Protein AF-A0AAD9UAR3-F1 (afdb_monomer)

Mean predicted aligned error: 9.15 Å

Sequence (117 aa):
MLPDSDKIPSSIKDVMKTMTTLGLEYEKIHACSNDCILYRNDYNGLSVCPTCKTSRWKVKNKSNKECIGVPAKILWYFPLIPRFKRMFQSSQTAKDLTWHVNGREDGKLRYPADSPS

Radius of gyration: 21.62 Å; Cα contacts (8 Å, |Δi|>4): 128; chains: 1; bounding box: 45×41×59 Å

Structure (mmCIF, N/CA/C/O backbone):
data_AF-A0AAD9UAR3-F1
#
_entry.id   AF-A0AAD9UAR3-F1
#
loop_
_atom_site.group_PDB
_atom_site.id
_atom_site.type_symbol
_atom_site.label_atom_id
_atom_site.label_alt_id
_atom_site.label_comp_id
_atom_site.label_asym_id
_atom_site.label_entity_id
_atom_site.label_seq_id
_atom_site.pdbx_PDB_ins_code
_atom_site.Cartn_x
_atom_site.Cartn_y
_atom_site.Cartn_z
_atom_site.occupancy
_atom_site.B_iso_or_equiv
_atom_site.auth_seq_id
_atom_site.auth_comp_id
_atom_site.auth_asym_id
_atom_site.auth_atom_id
_atom_site.pdbx_PDB_model_num
ATOM 1 N N . MET A 1 1 ? 28.630 9.273 3.790 1.00 50.28 1 MET A N 1
ATOM 2 C CA . MET A 1 1 ? 28.669 10.566 4.506 1.00 50.28 1 MET A CA 1
ATOM 3 C C . MET A 1 1 ? 27.248 11.093 4.588 1.00 50.28 1 MET A C 1
ATOM 5 O O . MET A 1 1 ? 26.532 10.978 3.599 1.00 50.28 1 MET A O 1
ATOM 9 N N . LEU A 1 2 ? 26.820 11.574 5.754 1.00 53.03 2 LEU A N 1
ATOM 10 C CA . LEU A 1 2 ? 25.549 12.296 5.884 1.00 53.03 2 LEU A CA 1
ATOM 11 C C . LEU A 1 2 ? 25.709 13.697 5.262 1.00 53.03 2 LEU A C 1
ATOM 13 O O . LEU A 1 2 ? 26.832 14.201 5.249 1.00 53.03 2 LEU A O 1
ATOM 17 N N . PRO A 1 3 ? 24.644 14.300 4.706 1.00 61.81 3 PRO A N 1
ATOM 18 C CA . PRO A 1 3 ? 24.729 15.643 4.137 1.00 61.81 3 PRO A CA 1
ATOM 19 C C . PRO A 1 3 ? 25.060 16.688 5.216 1.00 61.81 3 PRO A C 1
ATOM 21 O O . PRO A 1 3 ? 24.665 16.526 6.370 1.00 61.81 3 PRO A O 1
ATOM 24 N N . ASP A 1 4 ? 25.767 17.752 4.821 1.00 70.38 4 ASP A N 1
ATOM 25 C CA . ASP A 1 4 ? 26.101 18.895 5.687 1.00 70.38 4 ASP A CA 1
ATOM 26 C C . ASP A 1 4 ? 24.838 19.508 6.322 1.00 70.38 4 ASP A C 1
ATOM 28 O O . ASP A 1 4 ? 23.763 19.464 5.715 1.00 70.38 4 ASP A O 1
ATOM 32 N N . SER A 1 5 ? 24.957 20.112 7.515 1.00 63.12 5 SER A N 1
ATOM 33 C CA . SER A 1 5 ? 23.816 20.683 8.264 1.00 63.12 5 SER A CA 1
ATOM 34 C C . SER A 1 5 ? 22.962 21.638 7.433 1.00 63.12 5 SER A C 1
ATOM 36 O O . SER A 1 5 ? 21.742 21.653 7.571 1.00 63.12 5 SER A O 1
ATOM 38 N N . ASP A 1 6 ? 23.591 22.366 6.514 1.00 66.75 6 ASP A N 1
ATOM 39 C CA . ASP A 1 6 ? 22.958 23.399 5.690 1.00 66.75 6 ASP A CA 1
ATOM 40 C C . ASP A 1 6 ? 22.089 22.809 4.563 1.00 66.75 6 ASP A C 1
ATOM 42 O O . ASP A 1 6 ? 21.338 23.521 3.899 1.00 66.75 6 ASP A O 1
ATOM 46 N N . LYS A 1 7 ? 22.174 21.489 4.345 1.00 68.19 7 LYS A N 1
ATOM 47 C CA . LYS A 1 7 ? 21.391 20.724 3.360 1.00 68.19 7 LYS A CA 1
ATOM 48 C C . LYS 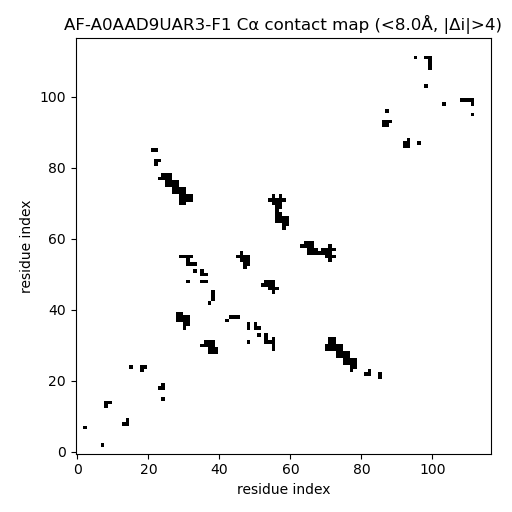A 1 7 ? 20.260 19.921 4.006 1.00 68.19 7 LYS A C 1
ATOM 50 O O . LYS A 1 7 ? 19.512 19.247 3.294 1.00 68.19 7 LYS A O 1
ATOM 55 N N . ILE A 1 8 ? 20.128 19.962 5.335 1.00 71.69 8 ILE A N 1
ATOM 56 C CA . ILE A 1 8 ? 19.036 19.296 6.044 1.00 71.69 8 ILE A CA 1
ATOM 57 C C . ILE A 1 8 ? 17.799 20.202 5.969 1.00 71.69 8 ILE A C 1
ATOM 59 O O . ILE A 1 8 ? 17.871 21.368 6.357 1.00 71.69 8 ILE A O 1
ATOM 63 N N . PRO A 1 9 ? 16.650 19.702 5.483 1.00 75.38 9 PRO A N 1
ATOM 64 C CA . PRO A 1 9 ? 15.440 20.506 5.429 1.00 75.38 9 PRO A CA 1
ATOM 65 C C . PRO A 1 9 ? 15.031 20.953 6.838 1.00 75.38 9 PRO A C 1
ATOM 67 O O . PRO A 1 9 ? 14.945 20.137 7.755 1.00 75.38 9 PRO A O 1
ATOM 70 N N . SER A 1 10 ? 14.749 22.244 7.005 1.00 80.69 10 SER A N 1
ATOM 71 C CA . SER A 1 10 ? 14.449 22.850 8.309 1.00 80.69 10 SER A CA 1
ATOM 72 C C . SER A 1 10 ? 13.038 22.543 8.822 1.00 80.69 10 SER A C 1
ATOM 74 O O . SER A 1 10 ? 12.740 22.783 9.992 1.00 80.69 10 SER A O 1
ATOM 76 N N . SER A 1 11 ? 12.158 21.995 7.976 1.00 86.44 11 SER A N 1
ATOM 77 C CA . SER A 1 11 ? 10.781 21.663 8.341 1.00 86.44 11 SER A CA 1
ATOM 78 C C . SER A 1 11 ? 10.339 20.285 7.842 1.00 86.44 11 SER A C 1
ATOM 80 O O . SER A 1 11 ? 10.772 19.805 6.795 1.00 86.44 11 SER A O 1
ATOM 82 N N . ILE A 1 12 ? 9.383 19.670 8.551 1.00 84.31 12 ILE A N 1
ATOM 83 C CA . ILE A 1 12 ? 8.747 18.404 8.138 1.00 84.31 12 ILE A CA 1
ATOM 84 C C . ILE A 1 12 ? 8.113 18.534 6.747 1.00 84.31 12 ILE A C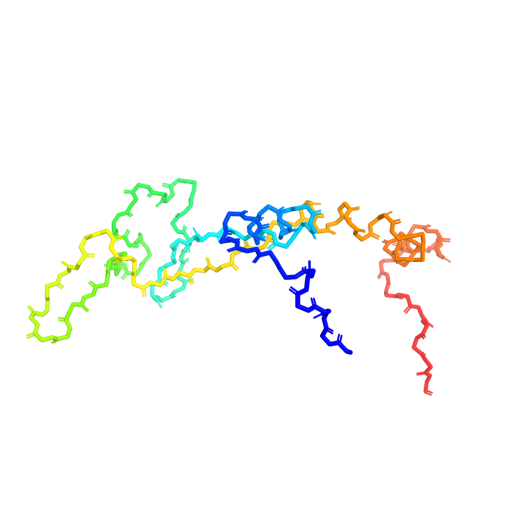 1
ATOM 86 O O . ILE A 1 12 ? 8.135 17.586 5.970 1.00 84.31 12 ILE A O 1
ATOM 90 N N . LYS A 1 13 ? 7.571 19.709 6.404 1.00 84.31 13 LYS A N 1
ATOM 91 C CA . LYS A 1 13 ? 6.992 19.952 5.076 1.00 84.31 13 LYS A CA 1
ATOM 92 C C . LYS A 1 13 ? 8.055 19.868 3.985 1.00 84.31 13 LYS A C 1
ATOM 94 O O . LYS A 1 13 ? 7.805 19.240 2.961 1.00 84.31 13 LYS A O 1
ATOM 99 N N . ASP A 1 14 ? 9.232 20.440 4.221 1.00 85.31 14 ASP A N 1
ATOM 100 C CA . ASP A 1 14 ? 10.336 20.388 3.264 1.00 85.31 14 ASP A CA 1
ATOM 101 C C . ASP A 1 14 ? 10.898 18.970 3.145 1.00 85.31 14 ASP A C 1
ATOM 103 O O . ASP A 1 14 ? 11.157 18.519 2.034 1.00 85.31 14 ASP A O 1
ATOM 107 N N . VAL A 1 15 ? 10.984 18.222 4.254 1.00 85.62 15 VAL A N 1
ATOM 108 C CA . VAL A 1 15 ? 11.3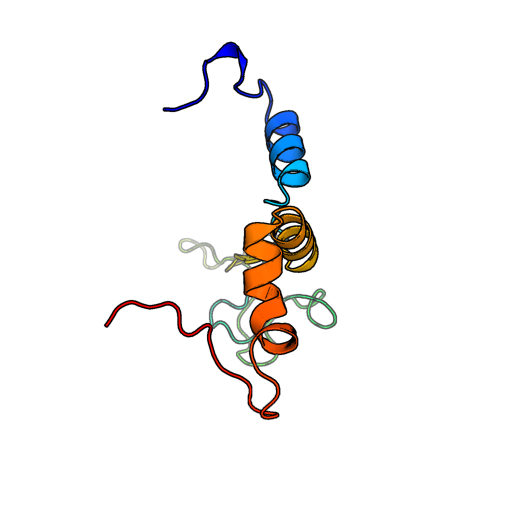24 16.787 4.232 1.00 85.62 15 VAL A CA 1
ATOM 109 C C . VAL A 1 15 ? 10.306 15.986 3.414 1.00 85.62 15 VAL A C 1
ATOM 111 O O . VAL A 1 15 ? 10.682 15.166 2.583 1.00 85.62 15 VAL A O 1
ATOM 114 N N . MET A 1 16 ? 9.005 16.209 3.608 1.00 82.38 16 MET A N 1
ATOM 115 C CA . MET A 1 16 ? 7.978 15.486 2.849 1.00 82.38 16 MET A CA 1
ATOM 116 C C . MET A 1 16 ? 8.019 15.864 1.366 1.00 82.38 16 MET A C 1
ATOM 118 O O . MET A 1 16 ? 7.925 14.990 0.510 1.00 82.38 16 MET A O 1
ATOM 122 N N . LYS A 1 17 ? 8.249 17.143 1.048 1.00 84.75 17 LYS A N 1
ATOM 123 C CA . LYS A 1 17 ? 8.416 17.613 -0.331 1.00 84.75 17 LYS A CA 1
ATOM 124 C C . LYS A 1 17 ? 9.631 16.972 -1.001 1.00 84.75 17 LYS A C 1
ATOM 126 O O . LYS A 1 17 ? 9.519 16.521 -2.137 1.00 84.75 17 LYS A O 1
ATOM 131 N N . THR A 1 18 ? 10.776 16.896 -0.320 1.00 84.31 18 THR A N 1
ATOM 132 C CA . THR A 1 18 ? 11.967 16.230 -0.867 1.00 84.31 18 THR A CA 1
ATOM 133 C C . THR A 1 18 ? 11.742 14.730 -1.034 1.00 84.31 18 THR A C 1
ATOM 135 O O . THR A 1 18 ? 12.094 14.194 -2.081 1.00 84.31 18 THR A O 1
ATOM 138 N N . MET A 1 19 ? 11.077 14.063 -0.086 1.00 82.94 19 MET A N 1
ATOM 139 C CA . MET A 1 19 ? 10.687 12.653 -0.215 1.00 82.94 19 MET A CA 1
ATOM 140 C C . MET A 1 19 ? 9.795 12.413 -1.437 1.00 82.94 19 MET A C 1
ATOM 142 O O . MET A 1 19 ? 10.063 11.494 -2.208 1.00 82.94 19 MET A O 1
ATOM 146 N N . THR A 1 20 ? 8.783 13.255 -1.666 1.00 81.06 20 THR A N 1
ATOM 147 C CA . THR A 1 20 ? 7.914 13.168 -2.849 1.00 81.06 20 THR A CA 1
ATOM 148 C C . THR A 1 20 ? 8.688 13.398 -4.146 1.00 81.06 20 THR A C 1
ATOM 150 O O . THR A 1 20 ? 8.546 12.607 -5.075 1.00 81.06 20 THR A O 1
ATOM 153 N N . THR A 1 21 ? 9.563 14.409 -4.215 1.00 80.00 21 THR A N 1
ATOM 154 C CA . THR A 1 21 ? 10.429 14.644 -5.391 1.00 80.00 21 THR A CA 1
ATOM 155 C C . THR A 1 21 ? 11.333 13.449 -5.671 1.00 80.00 21 THR A C 1
ATOM 157 O O . THR A 1 21 ? 11.527 13.054 -6.817 1.00 80.00 21 THR A O 1
ATOM 160 N N . LEU A 1 22 ? 11.854 12.833 -4.612 1.00 79.81 22 LEU A N 1
ATOM 161 C CA . LEU A 1 22 ? 12.632 11.611 -4.704 1.00 79.81 22 LEU A CA 1
ATOM 162 C C . LEU A 1 22 ? 11.754 10.382 -4.934 1.00 79.81 22 LEU A C 1
ATOM 164 O O . LEU A 1 22 ? 12.308 9.302 -4.942 1.00 79.81 22 LEU A O 1
ATOM 168 N N . GLY A 1 23 ? 10.429 10.480 -5.088 1.00 78.31 23 GLY A N 1
ATOM 169 C CA . GLY A 1 23 ? 9.502 9.353 -5.258 1.00 78.31 23 GLY A CA 1
ATOM 170 C C . GLY A 1 23 ? 9.455 8.379 -4.072 1.00 78.31 23 GLY A C 1
ATOM 171 O O . GLY A 1 23 ? 9.046 7.231 -4.237 1.00 78.31 23 GLY A O 1
ATOM 172 N N . LEU A 1 24 ? 9.954 8.784 -2.906 1.00 82.25 24 LEU A N 1
ATOM 173 C CA . LEU A 1 24 ? 9.958 8.033 -1.644 1.00 82.25 24 LEU A CA 1
ATOM 174 C C . LEU A 1 24 ? 8.677 8.282 -0.832 1.00 82.25 24 LEU A C 1
ATOM 176 O O . LEU A 1 24 ? 8.645 8.076 0.381 1.00 82.25 24 LEU A O 1
ATOM 180 N N . GLU A 1 25 ? 7.626 8.750 -1.501 1.00 85.88 25 GLU A N 1
ATOM 181 C CA . GLU A 1 25 ? 6.307 8.896 -0.908 1.00 85.88 25 GLU A CA 1
ATOM 182 C C . GLU A 1 25 ? 5.734 7.540 -0.488 1.00 85.88 25 GLU A C 1
ATOM 184 O O . GLU A 1 25 ? 6.038 6.491 -1.063 1.00 85.88 25 GLU A O 1
ATOM 189 N N . TYR A 1 26 ? 4.899 7.575 0.54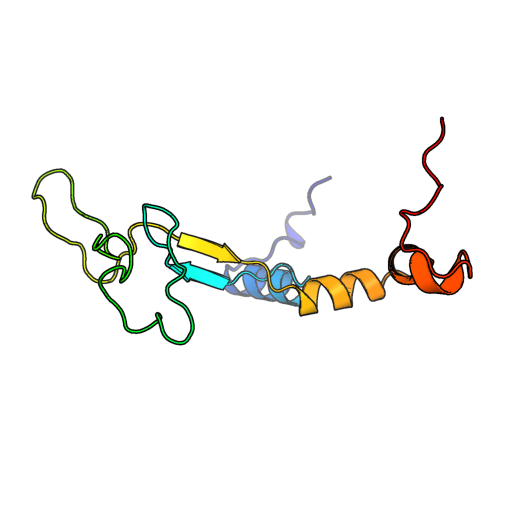4 1.00 88.69 26 TYR A N 1
ATOM 190 C CA . TYR A 1 26 ? 4.223 6.403 1.063 1.00 88.69 26 TYR A CA 1
ATOM 191 C C . TYR A 1 26 ? 2.776 6.742 1.412 1.00 88.69 26 TYR A C 1
ATOM 193 O O . TYR A 1 26 ? 2.456 7.828 1.896 1.00 88.69 26 TYR A O 1
ATOM 201 N N . GLU A 1 27 ? 1.901 5.771 1.206 1.00 91.12 27 GLU A N 1
ATOM 202 C CA . GLU A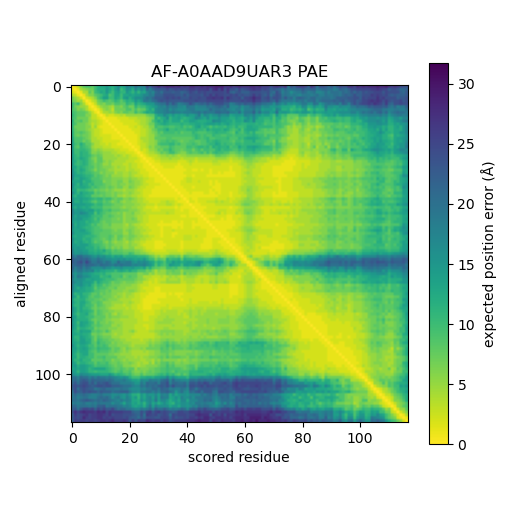 1 27 ? 0.500 5.799 1.589 1.00 91.12 27 GLU A CA 1
ATOM 203 C C . GLU A 1 27 ? 0.314 4.942 2.842 1.00 91.12 27 GLU A C 1
ATOM 205 O O . GLU A 1 27 ? 0.783 3.804 2.920 1.00 91.12 27 GLU A O 1
ATOM 210 N N . LYS A 1 28 ? -0.397 5.469 3.840 1.00 94.06 28 LYS A N 1
ATOM 211 C CA . LYS A 1 28 ? -0.805 4.685 5.009 1.00 94.06 28 LYS A CA 1
ATOM 212 C C . LYS A 1 28 ? -2.154 4.047 4.718 1.00 94.06 28 LYS A C 1
ATOM 214 O O . LYS A 1 28 ? -3.146 4.750 4.555 1.00 94.06 28 LYS A O 1
ATOM 219 N N . ILE A 1 29 ? -2.197 2.723 4.694 1.00 96.31 29 ILE A N 1
ATOM 220 C CA . ILE A 1 29 ? -3.415 1.949 4.452 1.00 96.31 29 ILE A CA 1
ATOM 221 C C . ILE A 1 29 ? -3.744 1.184 5.730 1.00 96.31 29 ILE A C 1
ATOM 223 O O . ILE A 1 29 ? -2.880 0.521 6.300 1.00 96.31 29 ILE A O 1
ATOM 227 N N . HIS A 1 30 ? -4.982 1.267 6.216 1.00 97.56 30 HIS A N 1
ATOM 228 C CA . HIS A 1 30 ? -5.372 0.477 7.386 1.00 97.56 30 HIS A CA 1
ATOM 229 C C . HIS A 1 30 ? -5.462 -0.997 6.973 1.00 97.56 30 HIS A C 1
ATOM 231 O O . HIS A 1 30 ? -5.994 -1.316 5.910 1.00 97.56 30 HIS A O 1
ATOM 237 N N . ALA A 1 31 ? -4.982 -1.895 7.824 1.00 97.88 31 ALA A N 1
ATOM 238 C CA . ALA A 1 31 ? -5.028 -3.333 7.598 1.00 97.88 31 ALA A CA 1
ATOM 239 C C . ALA A 1 31 ? -5.840 -4.016 8.699 1.00 97.88 31 ALA A C 1
ATOM 241 O O . ALA A 1 31 ? -5.941 -3.521 9.824 1.00 97.88 31 ALA A O 1
ATOM 242 N N . CYS A 1 32 ? -6.431 -5.161 8.373 1.00 97.00 32 CYS A N 1
ATOM 243 C CA . CYS A 1 32 ? -6.963 -6.054 9.391 1.00 97.00 32 CYS A CA 1
ATOM 244 C C . CYS A 1 32 ? -5.819 -6.555 10.289 1.00 97.00 32 CYS A C 1
ATOM 246 O O . CYS A 1 32 ? -4.743 -6.874 9.792 1.00 97.00 32 CYS A O 1
ATOM 248 N N . SER A 1 33 ? -6.053 -6.680 11.597 1.00 95.88 33 SER A N 1
ATOM 249 C CA . SER A 1 33 ? -5.061 -7.236 12.530 1.00 95.88 33 SER A CA 1
ATOM 250 C C . SER A 1 33 ? 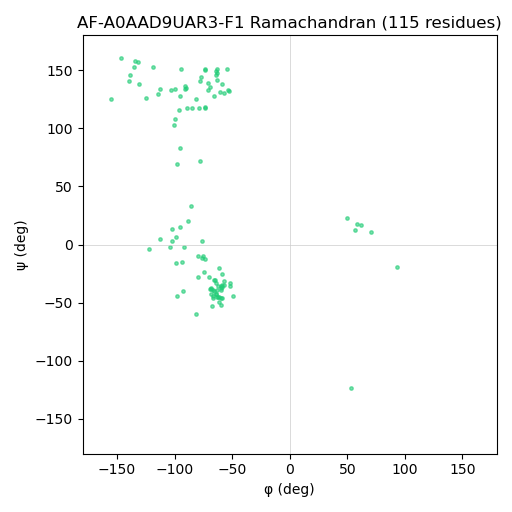-4.606 -8.651 12.152 1.00 95.88 33 SER A C 1
ATOM 252 O O . SER A 1 33 ? -3.444 -8.980 12.363 1.00 95.88 33 SER A O 1
ATOM 254 N N . ASN A 1 34 ? -5.502 -9.437 11.542 1.00 96.31 34 ASN A N 1
ATOM 255 C CA . ASN A 1 34 ? -5.245 -10.800 11.058 1.00 96.31 34 ASN A CA 1
ATOM 256 C C . ASN A 1 34 ? -4.866 -10.843 9.564 1.00 96.31 34 ASN A C 1
ATOM 258 O O . ASN A 1 34 ? -4.983 -11.890 8.938 1.00 96.31 34 ASN A O 1
ATOM 262 N N . ASP A 1 35 ? -4.505 -9.704 8.964 1.00 96.19 35 ASP A N 1
ATOM 263 C CA . ASP A 1 35 ? -4.039 -9.588 7.572 1.00 96.19 35 ASP A CA 1
ATOM 264 C C . ASP A 1 35 ? -5.010 -10.085 6.485 1.00 96.19 35 ASP A C 1
ATOM 266 O O . ASP A 1 35 ? -4.621 -10.278 5.339 1.00 96.19 35 ASP A O 1
ATOM 270 N N . CYS A 1 36 ? -6.301 -10.235 6.801 1.00 96.88 36 CYS A N 1
ATOM 271 C CA . CYS A 1 36 ? -7.285 -10.732 5.835 1.00 96.88 36 CYS A CA 1
ATOM 272 C C . CYS A 1 36 ? -7.560 -9.752 4.686 1.00 96.88 36 CYS A C 1
ATOM 274 O O . CYS A 1 36 ? -7.801 -10.174 3.560 1.00 96.88 36 CYS A O 1
ATOM 276 N N . ILE A 1 37 ? -7.595 -8.448 4.986 1.00 96.81 37 ILE A N 1
ATOM 277 C CA . ILE A 1 37 ? -7.899 -7.387 4.020 1.00 96.81 37 ILE A CA 1
ATOM 278 C C . ILE A 1 37 ? -7.118 -6.107 4.327 1.00 96.81 37 ILE A C 1
ATOM 280 O O . ILE A 1 37 ? -6.722 -5.846 5.470 1.00 96.81 37 ILE A O 1
ATOM 284 N N . LEU A 1 38 ? -7.007 -5.262 3.304 1.00 97.50 38 LEU A N 1
ATOM 285 C CA . LEU A 1 38 ? -6.686 -3.846 3.433 1.00 97.50 38 LEU A CA 1
ATOM 286 C C . LEU A 1 38 ? -7.981 -3.033 3.344 1.00 97.50 38 LEU A C 1
ATOM 288 O O . LEU A 1 38 ? -8.793 -3.255 2.447 1.00 97.50 38 LEU A O 1
ATOM 292 N N . TYR A 1 39 ? -8.167 -2.068 4.242 1.00 97.00 39 TYR A N 1
ATOM 293 C CA . TYR A 1 39 ? -9.306 -1.146 4.212 1.00 97.00 39 TYR A CA 1
ATOM 294 C C . TYR A 1 39 ? -9.064 -0.060 3.154 1.00 97.00 39 TYR A C 1
ATOM 296 O O . TYR A 1 39 ? -8.757 1.090 3.469 1.00 97.00 39 TYR A O 1
ATOM 304 N N . ARG A 1 40 ? -9.154 -0.463 1.887 1.00 95.94 40 ARG A N 1
ATOM 305 C CA . ARG A 1 40 ? -8.995 0.358 0.680 1.00 95.94 40 ARG A CA 1
ATOM 306 C C . ARG A 1 40 ? -10.133 0.030 -0.295 1.00 95.94 40 ARG A C 1
ATOM 308 O O . ARG A 1 40 ? -10.699 -1.058 -0.215 1.00 95.94 40 ARG A O 1
ATOM 315 N N . ASN A 1 41 ? -10.440 0.950 -1.214 1.00 95.12 41 ASN A N 1
ATOM 316 C CA . ASN A 1 41 ? -11.494 0.805 -2.227 1.00 95.12 41 ASN A CA 1
ATOM 317 C C . ASN A 1 41 ? -12.834 0.435 -1.564 1.00 95.12 41 ASN A C 1
ATOM 319 O O . ASN A 1 41 ? -13.256 1.130 -0.638 1.00 95.12 41 ASN A O 1
ATOM 323 N N . ASP A 1 42 ? -13.446 -0.677 -1.966 1.00 95.88 42 ASP A N 1
ATOM 324 C CA . ASP A 1 42 ? -14.745 -1.153 -1.475 1.00 95.88 42 ASP A CA 1
ATOM 325 C C . ASP A 1 42 ? -14.768 -1.399 0.043 1.00 95.88 42 ASP A C 1
ATOM 327 O O . ASP A 1 42 ? -15.807 -1.281 0.689 1.00 95.88 42 ASP A O 1
ATOM 331 N N . TYR A 1 43 ? -13.609 -1.671 0.651 1.00 96.38 43 TYR A N 1
ATOM 332 C CA . TYR A 1 43 ? -13.491 -1.904 2.091 1.00 96.38 43 TYR A CA 1
ATOM 333 C C . TYR A 1 43 ? -13.181 -0.636 2.901 1.00 96.38 43 TYR A C 1
ATOM 335 O O . TYR A 1 43 ? -13.094 -0.705 4.126 1.00 96.38 43 TYR A O 1
ATOM 343 N N . ASN A 1 44 ? -13.009 0.530 2.266 1.00 94.94 44 ASN A N 1
ATOM 344 C CA . ASN A 1 44 ? -12.582 1.756 2.952 1.00 94.94 44 ASN A CA 1
ATOM 345 C C . ASN A 1 44 ? -13.584 2.231 4.022 1.00 94.94 44 ASN A C 1
ATOM 347 O O . ASN A 1 44 ? -13.177 2.728 5.072 1.00 94.94 44 ASN A O 1
ATOM 351 N N . GLY A 1 45 ? -14.886 2.05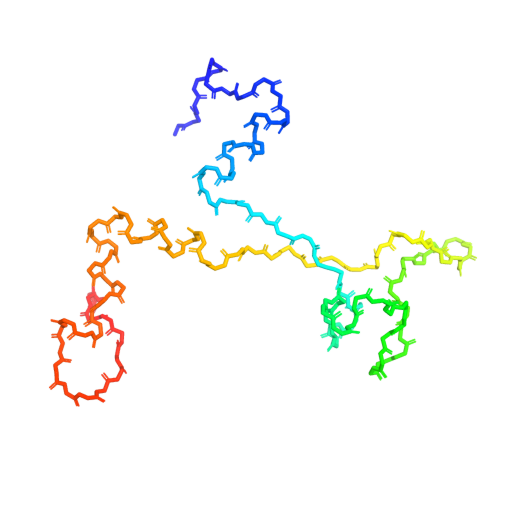2 3.783 1.00 95.06 45 GLY A N 1
ATOM 352 C CA . GLY A 1 45 ? -15.944 2.455 4.717 1.00 95.06 45 GLY A CA 1
ATOM 353 C C . GLY A 1 45 ? -16.174 1.482 5.877 1.00 95.06 45 GLY A C 1
ATOM 354 O O . GLY A 1 45 ? -16.899 1.809 6.813 1.00 95.06 45 GLY A O 1
ATOM 355 N N . LEU A 1 46 ? -15.568 0.292 5.846 1.00 96.81 46 LEU A N 1
ATOM 356 C CA . LEU A 1 46 ? -15.831 -0.727 6.853 1.00 96.81 46 LEU A CA 1
ATOM 357 C C . LEU A 1 46 ? -15.089 -0.437 8.160 1.00 96.81 46 LEU A C 1
ATOM 359 O O . LEU A 1 46 ? -13.926 -0.021 8.178 1.00 96.81 46 LEU A O 1
ATOM 363 N N . SER A 1 47 ? -15.775 -0.705 9.267 1.00 95.75 47 SER A N 1
ATOM 364 C CA . SER A 1 47 ? -15.224 -0.708 10.625 1.00 95.75 47 SER A CA 1
ATOM 365 C C . SER A 1 47 ? -14.879 -2.114 11.118 1.00 95.75 47 SER A C 1
ATOM 367 O O . SER A 1 47 ? -14.132 -2.249 12.082 1.00 95.75 47 SER A O 1
ATOM 369 N N . VAL A 1 48 ? -15.391 -3.155 10.458 1.00 96.88 48 VAL A N 1
ATOM 370 C CA . VAL A 1 48 ? -15.212 -4.562 10.833 1.00 96.88 48 VAL A CA 1
ATOM 371 C C . VAL A 1 48 ? -14.786 -5.359 9.606 1.00 96.88 48 VAL A C 1
ATOM 373 O O . VAL A 1 48 ? -15.313 -5.163 8.510 1.00 96.88 48 VAL A O 1
ATOM 376 N N . CYS A 1 49 ? -13.834 -6.272 9.786 1.00 97.38 49 CYS A N 1
ATOM 377 C CA . CYS A 1 49 ? -13.366 -7.132 8.710 1.00 97.38 49 CYS A CA 1
ATOM 378 C C . CYS A 1 49 ? -14.485 -8.092 8.254 1.00 97.38 49 CYS A C 1
ATOM 380 O O . CYS A 1 49 ? -15.030 -8.825 9.084 1.00 97.38 49 CYS A O 1
ATOM 382 N N . PRO A 1 50 ? -14.803 -8.164 6.949 1.00 97.31 50 PRO A N 1
ATOM 383 C CA . PRO A 1 50 ? -15.838 -9.061 6.444 1.00 97.31 50 PRO A CA 1
ATOM 384 C C . PRO A 1 50 ? -15.477 -10.542 6.637 1.00 97.31 50 PRO A C 1
ATOM 386 O O . PRO A 1 50 ? -16.382 -11.344 6.871 1.00 97.31 50 PRO A O 1
ATOM 389 N N . THR A 1 51 ? -14.181 -10.878 6.616 1.00 97.12 51 THR A N 1
ATOM 390 C CA . THR A 1 51 ? -13.651 -12.248 6.710 1.00 97.12 51 THR A CA 1
ATOM 391 C C . THR A 1 51 ? -13.574 -12.754 8.150 1.00 97.12 51 THR A C 1
ATOM 393 O O . THR A 1 51 ? -14.219 -13.738 8.488 1.00 97.12 51 THR A O 1
ATOM 396 N N . CYS A 1 52 ? -12.814 -12.083 9.025 1.00 97.12 52 CYS A N 1
ATOM 397 C CA . CYS A 1 52 ? -12.551 -12.562 10.390 1.00 97.12 52 CYS A CA 1
ATOM 398 C C . CYS A 1 52 ? -13.372 -11.855 11.479 1.00 97.12 52 CYS A C 1
ATOM 400 O O . CYS A 1 52 ? -13.142 -12.086 12.664 1.00 97.12 52 CYS A O 1
ATOM 402 N N . LYS A 1 53 ? -14.272 -10.938 11.097 1.00 96.56 53 LYS A N 1
ATOM 403 C CA . LYS A 1 53 ? -15.136 -10.153 12.003 1.00 96.56 53 LYS A CA 1
ATOM 404 C C . LYS A 1 53 ? -14.397 -9.334 13.069 1.00 96.56 53 LYS A C 1
ATOM 406 O O . LYS A 1 53 ? -15.016 -8.804 13.984 1.00 96.56 53 LYS A O 1
ATOM 411 N N . THR A 1 54 ? -13.080 -9.183 12.942 1.00 95.88 54 THR A N 1
ATOM 412 C CA . THR A 1 54 ? -12.277 -8.366 13.855 1.00 95.88 54 THR A CA 1
ATOM 413 C C . THR A 1 54 ? -12.455 -6.883 13.537 1.00 95.88 54 THR A C 1
ATOM 415 O O . THR A 1 54 ? -12.575 -6.500 12.369 1.00 95.88 54 THR A O 1
ATOM 418 N N . SER A 1 55 ? -12.448 -6.050 14.576 1.00 95.44 55 SER A N 1
ATOM 419 C CA . SER A 1 55 ? -12.526 -4.595 14.453 1.00 95.44 55 SER A CA 1
ATOM 420 C C . SER A 1 55 ? -11.327 -4.007 13.704 1.00 95.44 55 SER A C 1
ATOM 422 O O . SER A 1 55 ? -10.198 -4.496 13.789 1.00 95.44 55 SER A O 1
ATOM 424 N N . ARG A 1 56 ? -11.573 -2.921 12.971 1.00 97.25 56 ARG A N 1
ATOM 425 C CA . ARG A 1 56 ? -10.549 -2.066 12.357 1.00 97.25 56 ARG A CA 1
ATOM 426 C C . ARG A 1 56 ? -9.776 -1.268 13.401 1.00 97.25 56 ARG A C 1
ATOM 428 O O . ARG A 1 56 ? -8.637 -0.877 13.140 1.00 97.25 56 ARG A O 1
ATOM 435 N N . TRP A 1 57 ? -10.399 -0.972 14.537 1.00 97.19 57 TRP A N 1
ATOM 436 C CA . TRP A 1 57 ? -9.909 0.002 15.504 1.00 97.19 57 TRP A CA 1
ATOM 437 C C . TRP A 1 57 ? -9.083 -0.643 16.612 1.00 97.19 57 TRP A C 1
ATOM 439 O O . TRP A 1 57 ? -9.281 -1.796 16.991 1.00 97.19 57 TRP A O 1
ATOM 449 N N . LYS A 1 58 ? -8.135 0.119 17.157 1.00 95.06 58 LYS A N 1
ATOM 450 C CA . LYS A 1 58 ? -7.288 -0.319 18.264 1.00 95.06 58 LYS A CA 1
ATOM 451 C C . LYS A 1 58 ? -8.099 -0.393 19.557 1.00 95.06 58 LYS A C 1
ATOM 453 O O . LYS A 1 58 ? -8.765 0.570 19.933 1.00 95.06 58 LYS A O 1
ATOM 458 N N . VAL A 1 59 ? -7.967 -1.495 20.289 1.00 92.75 59 VAL A N 1
ATOM 459 C CA . VAL A 1 59 ? -8.571 -1.669 21.617 1.00 92.75 59 VAL A CA 1
ATOM 460 C C . VAL A 1 59 ? -7.589 -1.214 22.702 1.00 92.75 59 VAL A C 1
ATOM 462 O O . VAL A 1 59 ? -6.395 -1.508 22.644 1.00 92.75 59 VAL A O 1
ATOM 465 N N . LYS A 1 60 ? -8.068 -0.470 23.706 1.00 90.25 60 LYS A N 1
ATOM 466 C CA . LYS A 1 60 ? -7.275 -0.115 24.896 1.00 90.25 60 LYS A CA 1
ATOM 467 C C . LYS A 1 60 ? -7.228 -1.288 25.875 1.00 90.25 60 LYS A C 1
ATOM 469 O O . LYS A 1 60 ? -8.245 -1.611 26.481 1.00 90.25 60 LYS A O 1
ATOM 474 N N . ASN A 1 61 ? -6.032 -1.822 26.132 1.00 81.56 61 ASN A N 1
ATOM 475 C CA . ASN A 1 61 ? -5.815 -2.979 27.017 1.00 81.56 61 ASN A CA 1
ATOM 476 C C . ASN A 1 61 ? -6.449 -2.848 28.416 1.00 81.56 61 ASN A C 1
ATOM 478 O O . ASN A 1 61 ? -6.912 -3.835 28.965 1.00 81.56 61 ASN A O 1
ATOM 482 N N . LYS A 1 62 ? -6.483 -1.642 29.004 1.00 83.25 62 LYS A N 1
ATOM 483 C CA . LYS A 1 62 ? -6.992 -1.439 30.375 1.00 83.25 62 LYS A CA 1
ATOM 484 C C . LYS A 1 62 ? -8.518 -1.392 30.484 1.00 83.25 62 LYS A C 1
ATOM 486 O O . LYS A 1 62 ? -9.050 -1.660 31.550 1.00 83.25 62 LYS A O 1
ATOM 491 N N . SER A 1 63 ? -9.212 -0.977 29.427 1.00 83.38 63 SER A N 1
ATOM 492 C CA . SER A 1 63 ? -10.656 -0.698 29.473 1.00 83.38 63 SER A CA 1
ATOM 493 C C . SER A 1 63 ? -11.469 -1.516 28.477 1.00 83.38 63 SER A C 1
ATOM 495 O O . SER A 1 63 ? -12.687 -1.375 28.447 1.00 83.38 63 SER A O 1
ATOM 497 N N . ASN A 1 64 ? -10.805 -2.313 27.636 1.00 84.75 64 ASN A N 1
ATOM 498 C CA . ASN A 1 64 ? -11.387 -3.038 26.507 1.00 84.75 64 ASN A CA 1
ATOM 499 C C . ASN A 1 64 ? -12.254 -2.156 25.582 1.00 84.75 64 ASN A C 1
ATOM 501 O O . ASN A 1 64 ? -13.135 -2.642 24.881 1.00 84.75 64 ASN A O 1
ATOM 505 N N . LYS A 1 65 ? -12.016 -0.834 25.591 1.00 90.12 65 LYS A N 1
ATOM 506 C CA . LYS A 1 65 ? -12.736 0.141 24.765 1.00 90.12 65 LYS A CA 1
ATOM 507 C C . LYS A 1 65 ? -12.011 0.341 23.443 1.00 90.12 65 LYS A C 1
ATOM 509 O O . LYS A 1 65 ? -10.794 0.560 23.427 1.00 90.12 65 LYS A O 1
ATOM 514 N N . GLU A 1 66 ? -12.768 0.332 22.353 1.00 90.88 66 GLU A N 1
ATOM 515 C CA . GLU A 1 66 ? -12.260 0.686 21.032 1.00 90.88 66 GLU A CA 1
ATOM 516 C C . GLU A 1 66 ? -11.930 2.179 20.948 1.00 90.88 66 GLU A C 1
ATOM 518 O O . GLU A 1 66 ? -12.690 3.043 21.386 1.00 90.88 66 GLU A O 1
ATOM 523 N N . CYS A 1 67 ? -10.777 2.486 20.364 1.00 92.12 67 CYS A N 1
ATOM 524 C CA . CYS A 1 67 ? -10.383 3.838 20.001 1.00 92.12 67 CYS A CA 1
ATOM 525 C C . CYS A 1 67 ? -10.754 4.073 18.541 1.00 92.12 67 CYS A C 1
ATOM 527 O O . CYS A 1 67 ? -9.917 3.914 17.650 1.00 92.12 67 CYS A O 1
ATOM 529 N N . ILE A 1 68 ? -12.017 4.431 18.307 1.00 92.69 68 ILE A N 1
ATOM 530 C CA . ILE A 1 68 ? -12.513 4.771 16.970 1.00 92.69 68 ILE A CA 1
ATOM 531 C C . ILE A 1 68 ? -11.615 5.861 16.368 1.00 92.69 68 ILE A C 1
ATOM 533 O O . ILE A 1 68 ? -11.260 6.831 17.036 1.00 92.69 68 ILE A O 1
ATOM 537 N N . GLY A 1 69 ? -11.206 5.669 15.115 1.00 92.38 69 GLY A N 1
ATOM 538 C CA . GLY A 1 69 ? -10.277 6.553 14.410 1.00 92.38 69 GLY A CA 1
ATOM 539 C C . GLY A 1 69 ? -8.807 6.137 14.511 1.00 92.38 69 GLY A C 1
ATOM 540 O O . GLY A 1 69 ? -8.021 6.506 13.643 1.00 92.38 69 GLY A O 1
ATOM 541 N N . VAL A 1 70 ? -8.423 5.313 15.494 1.00 94.56 70 VAL A N 1
ATOM 542 C CA . VAL A 1 70 ? -7.062 4.764 15.590 1.00 94.56 70 VAL A CA 1
ATOM 543 C C . VAL A 1 70 ? -7.062 3.340 15.036 1.00 94.56 70 VAL A C 1
ATOM 545 O O . VAL A 1 70 ? -7.609 2.448 15.686 1.00 94.56 70 VAL A O 1
ATOM 548 N N . PRO A 1 71 ? -6.480 3.080 13.854 1.00 95.88 71 PRO A N 1
ATOM 549 C CA . PRO A 1 71 ? -6.442 1.732 13.297 1.00 95.88 71 PRO A CA 1
ATOM 550 C C . PRO A 1 71 ? -5.622 0.781 14.173 1.00 95.88 71 PRO A C 1
ATOM 552 O O . PRO A 1 71 ? -4.610 1.167 14.761 1.00 95.88 71 PRO A O 1
ATOM 555 N N . ALA A 1 72 ? -6.039 -0.482 14.225 1.00 95.75 72 ALA A N 1
ATOM 556 C CA . ALA A 1 72 ? -5.310 -1.537 14.919 1.00 95.75 72 ALA A CA 1
ATOM 557 C C . ALA A 1 72 ? -3.985 -1.882 14.214 1.00 95.75 72 ALA A C 1
ATOM 559 O O . ALA A 1 72 ? -2.979 -2.115 14.882 1.00 95.75 72 ALA A O 1
ATOM 560 N N . LYS A 1 73 ? -3.974 -1.860 12.873 1.00 96.75 73 LYS A N 1
ATOM 561 C CA . LYS A 1 73 ? -2.797 -2.129 12.037 1.00 96.75 73 LYS A CA 1
ATOM 562 C C . LYS A 1 73 ? -2.744 -1.169 10.845 1.00 96.75 73 LYS A C 1
ATOM 564 O O . LYS A 1 73 ? -3.773 -0.853 10.246 1.00 96.75 73 LYS A O 1
ATOM 569 N N . ILE A 1 74 ? -1.543 -0.703 10.503 1.00 97.12 74 ILE A N 1
ATOM 570 C CA . ILE A 1 74 ? -1.282 0.180 9.357 1.00 97.12 74 ILE A CA 1
ATOM 571 C C . ILE A 1 74 ? -0.214 -0.470 8.475 1.00 97.12 74 ILE A C 1
ATOM 573 O O . ILE A 1 74 ? 0.877 -0.770 8.953 1.00 97.12 74 ILE A O 1
ATOM 577 N N . LEU A 1 75 ? -0.515 -0.630 7.190 1.00 96.06 75 LEU A N 1
ATOM 578 C CA . LEU A 1 75 ? 0.441 -0.935 6.131 1.00 96.06 75 LEU A CA 1
ATOM 579 C C . LEU A 1 75 ? 0.975 0.372 5.534 1.00 96.06 75 LEU A C 1
ATOM 581 O O . LEU A 1 75 ? 0.207 1.286 5.236 1.00 96.06 75 LEU A O 1
ATOM 585 N N . TRP A 1 76 ? 2.288 0.446 5.338 1.00 94.38 76 TRP A N 1
ATOM 586 C CA . TRP A 1 76 ? 2.950 1.565 4.674 1.00 94.38 76 TRP A CA 1
ATOM 587 C C . TRP A 1 76 ? 3.242 1.136 3.237 1.00 94.38 76 TRP A C 1
ATOM 589 O O . TRP A 1 76 ? 4.132 0.324 2.992 1.00 94.38 76 TRP A O 1
ATOM 599 N N . TYR A 1 77 ? 2.435 1.617 2.299 1.00 92.62 77 TYR A N 1
ATOM 600 C CA . TYR A 1 77 ? 2.522 1.262 0.889 1.00 92.62 77 TYR A CA 1
ATOM 601 C C . TYR A 1 77 ? 3.353 2.294 0.133 1.00 92.62 77 TYR A C 1
ATOM 603 O O . TYR A 1 77 ? 3.069 3.483 0.201 1.00 92.62 77 TYR A O 1
ATOM 611 N N . PHE A 1 78 ? 4.355 1.845 -0.617 1.00 89.62 78 PHE A N 1
ATOM 612 C CA . PHE A 1 78 ? 5.138 2.703 -1.504 1.00 89.62 78 PHE A CA 1
ATOM 613 C C . PHE A 1 78 ? 4.570 2.598 -2.923 1.00 89.62 78 PHE A C 1
ATOM 615 O O . PHE A 1 78 ? 4.636 1.507 -3.503 1.00 89.62 78 PHE A O 1
ATOM 622 N N . PRO A 1 79 ? 4.021 3.682 -3.503 1.00 88.31 79 PRO A N 1
ATOM 623 C CA . PRO A 1 79 ? 3.455 3.642 -4.842 1.00 88.31 79 PRO A CA 1
ATOM 624 C C . PRO A 1 79 ? 4.469 3.163 -5.885 1.00 88.31 79 PRO A C 1
ATOM 626 O O . PRO A 1 79 ? 5.594 3.658 -5.984 1.00 88.31 79 PRO A O 1
ATOM 629 N N . LEU A 1 80 ? 4.055 2.189 -6.696 1.00 89.50 80 LEU A N 1
ATOM 630 C CA . LEU A 1 80 ?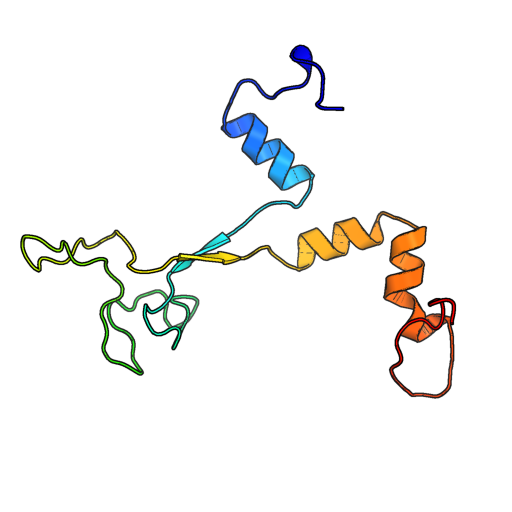 4.926 1.574 -7.697 1.00 89.50 80 LEU A CA 1
ATOM 631 C C . LEU A 1 80 ? 5.289 2.539 -8.831 1.00 89.50 80 LEU A C 1
ATOM 633 O O . LEU A 1 80 ? 6.443 2.593 -9.245 1.00 89.50 80 LEU A O 1
ATOM 637 N N . ILE A 1 81 ? 4.323 3.317 -9.327 1.00 88.81 81 ILE A N 1
ATOM 638 C CA . ILE A 1 81 ? 4.503 4.157 -10.522 1.00 88.81 81 ILE A CA 1
ATOM 639 C C . ILE A 1 81 ? 5.632 5.194 -10.349 1.00 88.81 81 ILE A C 1
ATOM 641 O O . ILE A 1 81 ? 6.525 5.223 -11.199 1.00 88.81 81 ILE A O 1
ATOM 645 N N . PRO A 1 82 ? 5.669 6.023 -9.284 1.00 88.50 82 PRO A N 1
ATOM 646 C CA . PRO A 1 82 ? 6.773 6.963 -9.056 1.00 88.50 82 PRO A CA 1
ATOM 647 C C . PRO A 1 82 ? 8.128 6.266 -8.934 1.00 88.50 82 PRO A C 1
ATOM 649 O O . PRO A 1 82 ? 9.145 6.769 -9.414 1.00 88.50 82 PRO A O 1
ATOM 652 N N . ARG A 1 83 ? 8.149 5.083 -8.313 1.00 86.50 83 ARG A N 1
ATOM 653 C CA . ARG A 1 83 ? 9.364 4.285 -8.157 1.00 86.50 83 ARG A CA 1
ATOM 654 C C . ARG A 1 83 ? 9.878 3.779 -9.503 1.00 86.50 83 ARG A C 1
ATOM 656 O O . ARG A 1 83 ? 11.063 3.943 -9.778 1.00 86.50 83 ARG A O 1
ATOM 663 N N . PHE A 1 84 ? 9.001 3.251 -10.355 1.00 87.75 84 PHE A N 1
ATOM 664 C CA . PHE A 1 84 ? 9.365 2.851 -11.713 1.00 87.75 84 PHE A CA 1
ATOM 665 C C . PHE A 1 84 ? 9.850 4.041 -12.535 1.00 87.75 84 PHE A C 1
ATOM 667 O O . PHE A 1 84 ? 10.942 3.967 -13.087 1.00 87.75 84 PHE A O 1
ATOM 674 N N . LYS A 1 85 ? 9.117 5.166 -12.549 1.00 88.75 85 LYS A N 1
ATOM 675 C CA . LYS A 1 85 ? 9.547 6.389 -13.254 1.00 88.75 85 LYS A CA 1
ATOM 676 C C . LYS A 1 85 ? 10.984 6.775 -12.901 1.00 88.75 85 LYS A C 1
ATOM 678 O O . LYS A 1 85 ? 11.768 7.059 -13.796 1.00 88.75 85 LYS A O 1
ATOM 683 N N . ARG A 1 86 ? 11.346 6.720 -11.617 1.00 87.50 86 ARG A N 1
ATOM 684 C CA . ARG A 1 86 ? 12.713 6.991 -11.154 1.00 87.50 86 ARG A CA 1
ATOM 685 C C . ARG A 1 86 ? 13.726 5.952 -11.625 1.00 87.50 86 ARG A C 1
ATOM 687 O O . ARG A 1 86 ? 14.809 6.321 -12.056 1.00 87.50 86 ARG A O 1
ATOM 694 N N . MET A 1 87 ? 13.397 4.663 -11.548 1.00 88.94 87 MET A N 1
ATOM 695 C CA . MET A 1 87 ? 14.298 3.615 -12.038 1.00 88.94 87 MET A CA 1
ATOM 696 C C . MET A 1 87 ? 14.588 3.783 -13.537 1.00 88.94 87 MET A C 1
ATOM 698 O O . MET A 1 87 ? 15.729 3.621 -13.953 1.00 88.94 87 MET A O 1
ATOM 702 N N . PHE A 1 88 ? 13.591 4.198 -14.324 1.00 90.50 88 PHE A N 1
ATOM 703 C CA . PHE A 1 88 ? 13.746 4.485 -15.753 1.00 90.50 88 PHE A CA 1
ATOM 704 C C . PHE A 1 88 ? 14.506 5.788 -16.067 1.00 90.50 88 PHE A C 1
ATOM 706 O O . PHE A 1 88 ? 14.914 5.976 -17.209 1.00 90.50 88 PHE A O 1
ATOM 713 N N . GLN A 1 89 ? 14.739 6.679 -15.094 1.00 90.00 89 GLN A N 1
ATOM 714 C CA . GLN A 1 89 ? 15.590 7.867 -15.292 1.00 90.00 89 GLN A CA 1
ATOM 715 C C . GLN A 1 89 ? 17.085 7.521 -15.337 1.00 90.00 89 GLN A C 1
ATOM 717 O O . GLN A 1 89 ? 17.873 8.272 -15.908 1.00 90.00 89 GLN A O 1
ATOM 722 N N . SER A 1 90 ? 17.489 6.396 -14.743 1.00 90.62 90 SER A N 1
ATOM 723 C CA . SER A 1 90 ? 18.855 5.881 -14.841 1.00 90.62 90 SER A CA 1
ATOM 724 C C . SER A 1 90 ? 18.984 5.062 -16.119 1.00 90.62 90 SER A C 1
ATOM 726 O O . SER A 1 90 ? 18.335 4.029 -16.260 1.00 90.62 90 SER A O 1
ATOM 728 N N . SER A 1 91 ? 19.841 5.494 -17.045 1.00 90.50 91 SER A N 1
ATOM 729 C CA . SER A 1 91 ? 20.056 4.788 -18.313 1.00 90.50 91 SER A CA 1
ATOM 730 C C . SER A 1 91 ? 20.554 3.355 -18.109 1.00 90.50 91 SER A C 1
ATOM 732 O O . SER A 1 91 ? 20.147 2.461 -18.844 1.00 90.50 91 SER A O 1
ATOM 734 N N . GLN A 1 92 ? 21.388 3.121 -17.093 1.00 89.00 92 GLN A N 1
ATOM 735 C CA . GLN A 1 92 ? 21.855 1.782 -16.742 1.00 89.00 92 GLN A CA 1
ATOM 736 C C . GLN A 1 92 ? 20.702 0.923 -16.213 1.00 89.00 92 GLN A C 1
ATOM 738 O O . GLN A 1 92 ? 20.412 -0.132 -16.761 1.00 89.00 92 GLN A O 1
ATOM 743 N N . THR A 1 93 ? 19.978 1.417 -15.209 1.00 89.38 93 THR A N 1
ATOM 744 C CA . THR A 1 93 ? 18.868 0.675 -14.591 1.00 89.38 93 THR A CA 1
ATOM 745 C C . THR A 1 93 ? 17.722 0.432 -15.577 1.00 89.38 93 THR A C 1
ATOM 747 O O . THR A 1 93 ? 17.072 -0.608 -15.530 1.00 89.38 93 THR A O 1
ATOM 750 N N . ALA A 1 94 ? 17.478 1.363 -16.501 1.00 91.12 94 ALA A N 1
ATOM 751 C CA . ALA A 1 94 ? 16.501 1.200 -17.568 1.00 91.12 94 ALA A CA 1
ATOM 752 C C . ALA A 1 94 ? 16.870 0.050 -18.522 1.00 91.12 94 ALA A C 1
ATOM 754 O O . ALA A 1 94 ? 15.979 -0.700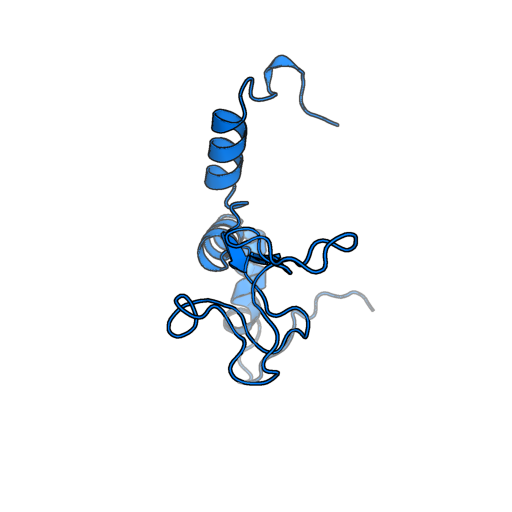 -18.930 1.00 91.12 94 ALA A O 1
ATOM 755 N N . LYS A 1 95 ? 18.160 -0.129 -18.852 1.00 87.75 95 LYS A N 1
ATOM 756 C CA . LYS A 1 95 ? 18.626 -1.287 -19.638 1.00 87.75 95 LYS A CA 1
ATOM 757 C C . LYS A 1 95 ? 18.339 -2.590 -18.901 1.00 87.75 95 LYS A C 1
ATOM 759 O O . LYS A 1 95 ? 17.769 -3.495 -19.499 1.00 87.75 95 LYS A O 1
ATOM 764 N N . ASP A 1 96 ? 18.631 -2.645 -17.604 1.00 86.38 96 ASP A N 1
ATOM 765 C CA . ASP A 1 96 ? 18.403 -3.843 -16.788 1.00 86.38 96 ASP A CA 1
ATOM 766 C C . ASP A 1 96 ? 16.901 -4.183 -16.693 1.00 86.38 96 ASP A C 1
ATOM 768 O O . ASP A 1 96 ? 16.495 -5.331 -16.873 1.00 86.38 96 ASP A O 1
ATOM 772 N N . LEU A 1 97 ? 16.041 -3.175 -16.491 1.00 86.88 97 LEU A N 1
ATOM 773 C CA . LEU A 1 97 ? 14.580 -3.342 -16.444 1.00 86.88 97 LEU A CA 1
ATOM 774 C C . LEU A 1 97 ? 13.974 -3.789 -17.785 1.00 86.88 97 LEU A C 1
ATOM 776 O O . LEU A 1 97 ? 12.959 -4.489 -17.803 1.00 86.88 97 LEU A O 1
ATOM 780 N N . THR A 1 98 ? 14.583 -3.397 -18.906 1.00 87.06 98 THR A N 1
ATOM 781 C CA . THR A 1 98 ? 14.134 -3.744 -20.270 1.00 87.06 98 THR A CA 1
ATOM 782 C C . THR A 1 98 ? 14.906 -4.911 -20.881 1.00 87.06 98 THR A C 1
ATOM 784 O O . THR A 1 98 ? 14.678 -5.268 -22.038 1.00 87.06 98 THR A O 1
ATOM 787 N N . TRP A 1 99 ? 15.780 -5.557 -20.108 1.00 82.94 99 TRP A N 1
ATOM 788 C CA . TRP A 1 99 ? 16.631 -6.644 -20.585 1.00 82.94 99 TRP A CA 1
ATOM 789 C C . TRP A 1 99 ? 15.826 -7.825 -21.138 1.00 82.94 99 TRP A C 1
ATOM 791 O O . TRP A 1 99 ? 16.215 -8.428 -22.131 1.00 82.94 99 TRP A O 1
ATOM 801 N N . HIS A 1 100 ? 14.659 -8.111 -20.559 1.00 80.06 100 HIS A N 1
ATOM 802 C CA . HIS A 1 100 ? 13.772 -9.176 -21.033 1.00 80.06 100 HIS A CA 1
ATOM 803 C C . HIS A 1 100 ? 13.255 -8.973 -22.471 1.00 80.06 100 HIS A C 1
ATOM 805 O O . HIS A 1 100 ? 12.819 -9.939 -23.084 1.00 80.06 100 HIS A O 1
ATOM 811 N N . VAL A 1 101 ? 13.293 -7.743 -22.999 1.00 79.31 101 VAL A N 1
ATOM 812 C CA . VAL A 1 101 ? 12.944 -7.426 -24.396 1.00 79.31 101 VAL A CA 1
ATOM 813 C C . VAL A 1 101 ? 14.199 -7.315 -25.257 1.00 79.31 101 VAL A C 1
ATOM 815 O O . VAL A 1 101 ? 14.238 -7.848 -26.356 1.00 79.31 101 VAL A O 1
ATOM 818 N N . ASN A 1 102 ? 15.235 -6.636 -24.757 1.00 76.62 102 ASN A N 1
ATOM 819 C CA . ASN A 1 102 ? 16.401 -6.258 -25.562 1.00 76.62 102 ASN A CA 1
ATOM 820 C C . ASN A 1 102 ? 17.566 -7.265 -25.509 1.00 76.62 102 ASN A C 1
ATOM 822 O O . ASN A 1 102 ? 18.509 -7.148 -26.286 1.00 76.62 102 ASN A O 1
ATOM 826 N N . GLY A 1 103 ? 17.562 -8.197 -24.553 1.00 71.38 103 GLY A N 1
ATOM 827 C CA . GLY A 1 103 ? 18.696 -9.081 -24.268 1.00 71.38 103 GLY A CA 1
ATOM 828 C C . GLY A 1 103 ? 18.655 -10.422 -25.001 1.00 71.38 103 GLY A C 1
ATOM 829 O O . GLY A 1 103 ? 19.697 -10.910 -25.440 1.00 71.38 103 GLY A O 1
ATOM 830 N N . ARG A 1 104 ? 17.476 -11.050 -25.126 1.00 70.69 104 ARG A N 1
ATOM 831 C CA . ARG A 1 104 ? 17.327 -12.363 -25.776 1.00 70.69 104 ARG A CA 1
ATOM 832 C C . ARG A 1 104 ? 15.917 -12.575 -26.325 1.00 70.69 104 ARG A C 1
ATOM 834 O O . ARG A 1 104 ? 14.951 -12.543 -25.573 1.00 70.69 104 ARG A O 1
ATOM 841 N N . GLU A 1 105 ? 15.815 -12.883 -27.614 1.00 69.31 105 GLU A N 1
ATOM 842 C CA . GLU A 1 105 ? 14.549 -13.182 -28.294 1.00 69.31 105 GLU A CA 1
ATOM 843 C C . GLU A 1 105 ? 14.326 -14.703 -28.397 1.00 69.31 105 GLU A C 1
ATOM 845 O O . GLU A 1 105 ? 14.415 -15.292 -29.469 1.00 69.31 105 GLU A O 1
ATOM 850 N N . ASP A 1 106 ? 14.080 -15.377 -27.269 1.00 80.56 106 ASP A N 1
ATOM 851 C CA . ASP A 1 106 ? 13.708 -16.809 -27.244 1.00 80.56 106 ASP A CA 1
ATOM 852 C C . ASP A 1 106 ? 12.262 -17.053 -26.773 1.00 80.56 106 ASP A C 1
ATOM 854 O O . ASP A 1 106 ? 11.842 -18.199 -26.594 1.00 80.56 106 ASP A O 1
ATOM 858 N N . GLY A 1 107 ? 11.503 -15.973 -26.552 1.00 75.25 107 GLY A N 1
ATOM 859 C CA . GLY A 1 107 ? 10.125 -16.012 -26.062 1.00 75.25 107 GLY A CA 1
ATOM 860 C C . GLY A 1 107 ? 9.982 -16.446 -24.598 1.00 75.25 107 GLY A C 1
ATOM 861 O O . GLY A 1 107 ? 8.864 -16.716 -24.162 1.00 75.25 107 GLY A O 1
ATOM 862 N N . LYS A 1 108 ? 11.077 -16.538 -23.825 1.00 76.81 108 LYS A N 1
ATOM 863 C CA . LYS A 1 108 ? 11.051 -16.958 -22.415 1.00 76.81 108 LYS A CA 1
ATOM 864 C C . LYS A 1 108 ? 11.430 -15.807 -21.488 1.00 76.81 108 LYS A C 1
ATOM 866 O O . LYS A 1 108 ? 12.450 -15.153 -21.666 1.00 76.81 108 LYS A O 1
ATOM 871 N N . LEU A 1 109 ? 10.654 -15.617 -20.421 1.00 73.25 109 LEU A N 1
ATOM 872 C CA . LEU A 1 109 ? 10.996 -14.667 -19.362 1.00 73.25 109 LEU A CA 1
ATOM 873 C C . LEU A 1 109 ? 12.151 -15.231 -18.515 1.00 73.25 109 LEU A C 1
ATOM 875 O O . LEU A 1 109 ? 12.002 -16.276 -17.881 1.00 73.25 109 LEU A O 1
ATOM 879 N N . ARG A 1 110 ? 13.303 -14.551 -18.499 1.00 72.44 110 ARG A N 1
ATOM 880 C CA . ARG A 1 110 ? 14.472 -14.912 -17.677 1.00 72.44 110 ARG A CA 1
ATOM 881 C C . ARG A 1 110 ? 15.012 -13.695 -16.930 1.00 72.44 110 ARG A C 1
ATOM 883 O O . ARG A 1 110 ? 14.807 -12.560 -17.351 1.00 72.44 110 ARG A O 1
ATOM 890 N N . TYR A 1 111 ? 15.723 -13.951 -15.838 1.00 70.00 111 TYR A N 1
ATOM 891 C CA . TYR A 1 111 ? 16.526 -12.932 -15.165 1.00 70.00 111 TYR A CA 1
ATOM 892 C C . TYR A 1 111 ? 17.791 -12.614 -15.986 1.00 70.00 111 TYR A C 1
ATOM 894 O O . TYR A 1 111 ? 18.281 -13.515 -16.678 1.00 70.00 111 TYR A O 1
ATOM 902 N N . PRO A 1 112 ? 18.327 -11.379 -15.905 1.00 70.38 112 PRO A N 1
ATOM 903 C CA . PRO A 1 112 ? 19.613 -11.031 -16.507 1.00 70.38 112 PRO A CA 1
ATOM 904 C C . PRO A 1 112 ? 20.706 -12.012 -16.068 1.00 70.38 112 PRO A C 1
ATOM 906 O O . PRO A 1 112 ? 20.820 -12.335 -14.884 1.00 70.38 112 PRO A O 1
ATOM 909 N N . ALA A 1 113 ? 21.490 -12.512 -17.021 1.00 65.75 113 ALA A N 1
ATOM 910 C CA . ALA A 1 113 ? 22.479 -13.570 -16.806 1.00 65.75 113 ALA A CA 1
ATOM 911 C C . ALA A 1 113 ? 23.847 -13.037 -16.330 1.00 65.75 113 ALA A C 1
ATOM 913 O O . ALA A 1 113 ? 24.879 -13.608 -16.667 1.00 65.75 113 ALA A O 1
ATOM 914 N N . ASP A 1 114 ? 23.848 -11.957 -15.546 1.00 65.00 114 ASP A N 1
ATOM 915 C CA . ASP A 1 114 ? 25.063 -11.208 -15.194 1.00 65.00 114 ASP A CA 1
ATOM 916 C C . ASP A 1 114 ? 25.564 -11.514 -13.767 1.00 65.00 114 ASP A C 1
ATOM 918 O O . ASP A 1 114 ? 26.414 -10.805 -13.232 1.00 65.00 114 ASP A O 1
ATOM 922 N N . SER A 1 115 ? 25.052 -12.574 -13.127 1.00 51.81 115 SER A N 1
ATOM 923 C CA . SER A 1 115 ? 25.665 -13.103 -11.903 1.00 51.81 115 SER A CA 1
ATOM 924 C C . SER A 1 115 ? 26.947 -13.841 -12.288 1.00 51.81 115 SER A C 1
ATOM 926 O O . SER A 1 115 ? 26.845 -14.841 -13.004 1.00 51.81 115 SER A O 1
ATOM 928 N N . PRO A 1 116 ? 28.137 -13.423 -11.816 1.00 56.47 116 PRO A N 1
ATOM 929 C CA . PRO A 1 116 ? 29.303 -14.284 -11.904 1.00 56.47 116 PRO A CA 1
ATOM 930 C C . PRO A 1 116 ? 29.001 -15.584 -11.149 1.00 56.47 116 PRO A C 1
ATOM 932 O O . PRO A 1 116 ? 28.339 -15.570 -10.106 1.00 56.47 116 PRO A O 1
ATOM 935 N N . SER A 1 117 ? 29.417 -16.695 -11.747 1.00 52.88 117 SER A N 1
ATOM 936 C CA . SER A 1 117 ? 29.438 -18.027 -11.138 1.00 52.88 117 SER A CA 1
ATOM 937 C C . SER A 1 117 ? 30.380 -18.086 -9.946 1.00 52.88 117 SER A C 1
ATOM 939 O O . SER A 1 117 ? 31.472 -17.484 -10.074 1.00 52.88 117 SER A O 1
#

Secondary structure (DSSP, 8-state):
-PPPGGGS-SSHHHHHHHHHHTT---EEEEE-TTSS-BS-GGGTT-SB-TTT--BSEEEETTTTEEEEEEESEEEEE--HHHHHHHHHHSHHHHHHHTHHHHT--SS-----S----

Foldseek 3Di:
DDDDPVPDDPDPVVVQVVCVVVLVDKDKWQADPVRPDTCDDPNVPDQADPPPRHGQFDADPVPRDTPPPHGNDIDIGRDPPSVVVVLCVDPVSVCQVCCQPVPDDPPDDDHPPPDDD

Organism: NCBI:txid168575

pLDDT: mean 85.63, std 11.51, range [50.28, 97.88]

Solvent-accessible surface area (backbone atoms only — not comparable to full-atom values): 7329 Å² total; per-residue (Å²): 134,82,80,58,80,92,72,54,63,92,42,71,67,50,47,52,52,50,32,46,77,69,36,66,43,68,46,82,38,41,24,37,80,83,67,81,48,59,44,49,78,95,38,48,85,56,60,53,40,88,86,80,65,46,58,34,40,28,64,40,89,91,74,74,44,69,38,81,92,41,60,56,28,75,44,81,44,64,59,61,64,54,43,49,56,54,46,56,70,37,72,67,52,33,48,64,75,44,30,66,71,77,69,52,93,77,90,62,93,62,76,83,86,79,71,82,128